Protein AF-A0A0R3FDN7-F1 (afdb_monomer)

Secondary structure (DSSP, 8-state):
-----S--SS-----TT----TT--TT-EEEEE-TTS-EEEEEEETTEEEE-SSPPSEEEEEETTEEEEEEE-SS-EEEEEE-SSSHHHHHHHHHHH--

pLDDT: mean 70.38, std 16.59, range [33.53, 89.31]

Mean predicted aligned error: 10.92 Å

Sequence (99 aa):
MTAGHEFEAQKRSQGPERFTCPGFGEGGRVAVRLRDGTLVEGTWRHGQFVADRKPAPWRITHRDGSWWIEKRHTDHYEPHCRLETGAEAIATFAARLIR

Nearest PDB structures (foldseek):
  7qi6-assembly1_m  TM=5.197E-01  e=1.741E+00  Homo sapiens
  7po4-assembly1_m  TM=4.726E-01  e=2.093E+00  Homo sapiens
  6zs9-assembly1_m  TM=3.523E-01  e=9.415E-01  Homo sapiens
  6i9r-assembly1_m  TM=3.883E-01  e=2.093E+00  Homo sapiens
  2k8h-assembly1_A  TM=2.539E-01  e=3.870E+00  Trypanosoma brucei

Solvent-accessible surface area (backbone atoms only — not comparable to full-atom values): 6296 Å² total; per-residue (Å²): 136,84,87,91,83,88,88,83,92,80,85,86,86,89,60,101,84,58,62,87,43,91,94,54,54,82,71,31,46,32,22,40,37,43,96,90,65,52,75,46,33,17,33,32,46,93,96,38,82,43,80,44,94,56,90,37,58,27,34,39,35,72,53,96,96,39,40,33,38,21,40,54,52,99,89,49,70,44,87,69,40,72,49,88,55,65,45,65,60,49,50,54,53,48,61,62,71,77,107

Structure (mmCIF, N/CA/C/O backbone):
data_AF-A0A0R3FDN7-F1
#
_entry.id   AF-A0A0R3FDN7-F1
#
loop_
_atom_site.group_PDB
_atom_site.id
_atom_site.type_symbol
_atom_site.label_atom_id
_atom_site.label_alt_id
_atom_site.label_comp_id
_atom_site.label_asym_id
_atom_site.label_entity_id
_atom_site.label_seq_id
_atom_site.pdbx_PDB_ins_code
_atom_site.Cartn_x
_atom_site.Cartn_y
_atom_site.Cartn_z
_atom_site.occupancy
_atom_site.B_iso_or_equiv
_atom_site.auth_seq_id
_atom_site.auth_comp_id
_atom_site.auth_asym_id
_atom_site.auth_atom_id
_atom_site.pdbx_PDB_model_num
ATOM 1 N N . MET A 1 1 ? 40.718 17.598 -17.510 1.00 33.53 1 MET A N 1
ATOM 2 C CA . MET A 1 1 ? 39.677 17.277 -18.502 1.00 33.53 1 MET A CA 1
ATOM 3 C C . MET A 1 1 ? 38.829 16.157 -17.927 1.00 33.53 1 MET A C 1
ATOM 5 O O . MET A 1 1 ? 39.370 15.108 -17.620 1.00 33.53 1 MET A O 1
ATOM 9 N N . THR A 1 2 ? 37.556 16.488 -17.704 1.00 35.06 2 THR A N 1
ATOM 10 C CA . THR A 1 2 ? 36.379 15.618 -17.531 1.00 35.06 2 THR A CA 1
ATOM 11 C C . THR A 1 2 ? 36.338 14.659 -16.333 1.00 35.06 2 THR A C 1
ATOM 13 O O . THR A 1 2 ? 36.795 13.524 -16.382 1.00 35.06 2 THR A O 1
ATOM 16 N N . ALA A 1 3 ? 35.689 15.146 -15.272 1.00 40.88 3 ALA A N 1
ATOM 17 C CA . ALA A 1 3 ? 34.969 14.346 -14.288 1.00 40.88 3 ALA A CA 1
ATOM 18 C C . ALA A 1 3 ? 33.627 13.860 -14.873 1.00 40.88 3 ALA A C 1
ATOM 20 O O . ALA A 1 3 ? 33.068 14.545 -15.730 1.00 40.88 3 ALA A O 1
ATOM 21 N N . GLY A 1 4 ? 33.073 12.763 -14.345 1.00 43.59 4 GLY A N 1
ATOM 22 C CA . GLY A 1 4 ? 31.626 12.523 -14.398 1.00 43.59 4 GLY A CA 1
ATOM 23 C C . GLY A 1 4 ? 31.185 11.151 -14.897 1.00 43.59 4 GLY A C 1
ATOM 24 O O . GLY A 1 4 ? 30.761 11.036 -16.033 1.00 43.59 4 GLY A O 1
ATOM 25 N N . HIS A 1 5 ? 31.222 10.158 -14.014 1.00 40.56 5 HIS A N 1
ATOM 26 C CA . HIS A 1 5 ? 30.303 9.017 -13.889 1.00 40.56 5 HIS A CA 1
ATOM 27 C C . HIS A 1 5 ? 30.494 8.634 -12.401 1.00 40.56 5 HIS A C 1
ATOM 29 O O . HIS A 1 5 ? 31.629 8.568 -11.955 1.00 40.56 5 HIS A O 1
ATOM 35 N N . GLU A 1 6 ? 29.531 8.558 -11.488 1.00 39.12 6 GLU A N 1
ATOM 36 C CA . GLU A 1 6 ? 28.323 7.742 -11.475 1.00 39.12 6 GLU A CA 1
ATOM 37 C C . GLU A 1 6 ? 27.409 8.281 -10.347 1.00 39.12 6 GLU A C 1
ATOM 39 O O . GLU A 1 6 ? 27.446 7.818 -9.214 1.00 39.12 6 GLU A O 1
ATOM 44 N N . PHE A 1 7 ? 26.605 9.307 -10.622 1.00 37.94 7 PHE A N 1
ATOM 45 C CA . PHE A 1 7 ? 25.511 9.737 -9.739 1.00 37.94 7 PHE A CA 1
ATOM 46 C C . PHE A 1 7 ? 24.350 10.215 -10.610 1.00 37.94 7 PHE A C 1
ATOM 48 O O . PHE A 1 7 ? 24.049 11.400 -10.671 1.00 37.94 7 PHE A O 1
ATOM 55 N N . GLU A 1 8 ? 23.692 9.306 -11.330 1.00 38.56 8 GLU A N 1
ATOM 56 C CA . GLU A 1 8 ? 22.456 9.663 -12.031 1.00 38.56 8 GLU A CA 1
ATOM 57 C 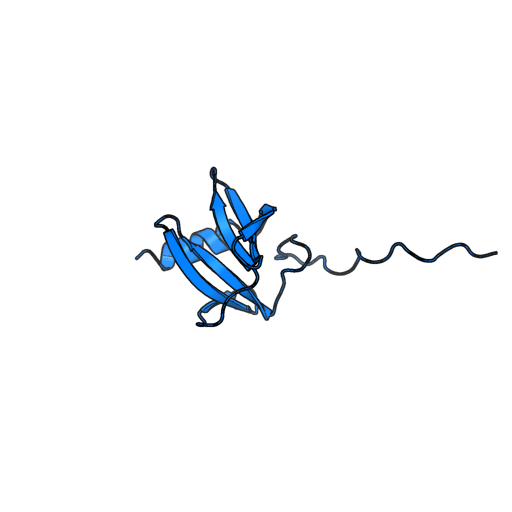C . GLU A 1 8 ? 21.430 8.529 -11.975 1.00 38.56 8 GLU A C 1
ATOM 59 O O . GLU A 1 8 ? 21.090 7.897 -12.966 1.00 38.56 8 GLU A O 1
ATOM 64 N N . ALA A 1 9 ? 20.917 8.273 -10.770 1.00 44.03 9 ALA A N 1
ATOM 65 C CA . ALA A 1 9 ? 19.722 7.449 -10.569 1.00 44.03 9 ALA A CA 1
ATOM 66 C C . ALA A 1 9 ? 18.505 8.269 -10.106 1.00 44.03 9 ALA A C 1
ATOM 68 O O . ALA A 1 9 ? 17.508 7.701 -9.666 1.00 44.03 9 ALA A O 1
ATOM 69 N N . GLN A 1 10 ? 18.551 9.605 -10.158 1.00 45.97 10 GLN A N 1
ATOM 70 C CA . GLN A 1 10 ? 17.561 10.394 -9.423 1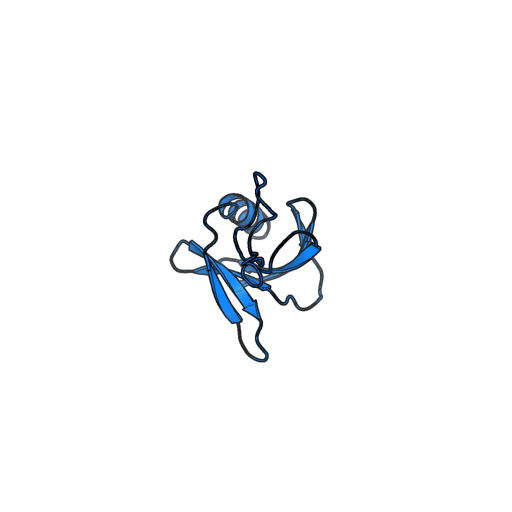.00 45.97 10 GLN A CA 1
ATOM 71 C C . GLN A 1 10 ? 17.191 11.722 -10.079 1.00 45.97 10 GLN A C 1
ATOM 73 O O . GLN A 1 10 ? 17.186 12.761 -9.427 1.00 45.97 10 GLN A O 1
ATOM 78 N N . LYS A 1 11 ? 16.843 11.734 -11.373 1.00 40.38 11 LYS A N 1
ATOM 79 C CA . LYS A 1 11 ? 16.260 12.961 -11.942 1.00 40.38 11 LYS A CA 1
ATOM 80 C C . LYS A 1 11 ? 15.385 12.793 -13.174 1.00 40.38 11 LYS A C 1
ATOM 82 O O . LYS A 1 11 ? 15.577 13.461 -14.182 1.00 40.38 11 LYS A O 1
ATOM 87 N N . ARG A 1 12 ? 14.327 11.992 -13.085 1.00 37.78 12 ARG A N 1
ATOM 88 C CA . ARG A 1 12 ? 13.183 12.203 -13.981 1.00 37.78 12 ARG A CA 1
ATOM 89 C C . ARG A 1 12 ? 11.940 11.602 -13.386 1.00 37.78 12 ARG A C 1
ATOM 91 O O . ARG A 1 12 ? 11.729 10.407 -13.539 1.00 37.78 12 ARG A O 1
ATOM 98 N N . SER A 1 13 ? 11.154 12.436 -12.700 1.00 39.56 13 SER A N 1
ATOM 99 C CA . SER A 1 13 ? 9.706 12.281 -12.543 1.00 39.56 13 SER A CA 1
ATOM 100 C C . SER A 1 13 ? 9.137 13.309 -11.543 1.00 39.56 13 SER A C 1
ATOM 102 O O . SER A 1 13 ? 8.785 12.950 -10.431 1.00 39.56 13 SER A O 1
ATOM 104 N N . GLN A 1 14 ? 9.027 14.591 -11.920 1.00 40.09 14 GLN A N 1
ATOM 105 C CA . GLN A 1 14 ? 8.222 15.601 -11.202 1.00 40.09 14 GLN A CA 1
ATOM 106 C C . GLN A 1 14 ? 6.968 15.924 -12.024 1.00 40.09 14 GLN A C 1
ATOM 108 O O . GLN A 1 14 ? 7.059 16.261 -13.200 1.00 40.09 14 GLN A O 1
ATOM 113 N N . GLY A 1 15 ? 5.796 15.644 -11.463 1.00 35.22 15 GLY A N 1
ATOM 114 C CA . GLY A 1 15 ? 4.468 15.768 -12.069 1.00 35.22 15 GLY A CA 1
ATOM 115 C C . GLY A 1 15 ? 3.430 15.661 -10.945 1.00 35.22 15 GLY A C 1
ATOM 116 O O . GLY A 1 15 ? 3.725 14.980 -9.961 1.00 35.22 15 GLY A O 1
ATOM 117 N N . PRO A 1 16 ? 2.283 16.354 -11.039 1.00 39.66 16 PRO A N 1
ATOM 118 C CA . PRO A 1 16 ? 1.546 16.844 -9.866 1.00 39.66 16 PRO A CA 1
ATOM 119 C C . PRO A 1 16 ? 0.800 15.800 -9.014 1.00 39.66 16 PRO A C 1
ATOM 121 O O . PRO A 1 16 ? 0.244 16.165 -7.989 1.00 39.66 16 PRO A O 1
ATOM 124 N N . GLU A 1 17 ? 0.843 14.510 -9.350 1.00 45.06 17 GLU A N 1
ATOM 125 C CA . GLU A 1 17 ? 0.201 13.437 -8.563 1.00 45.06 17 GLU A CA 1
ATOM 126 C C . GLU A 1 17 ? 1.134 12.237 -8.341 1.00 45.06 17 GLU A C 1
ATOM 128 O O . GLU A 1 17 ? 0.748 11.069 -8.418 1.00 45.06 17 GLU A O 1
ATOM 133 N N . ARG A 1 18 ?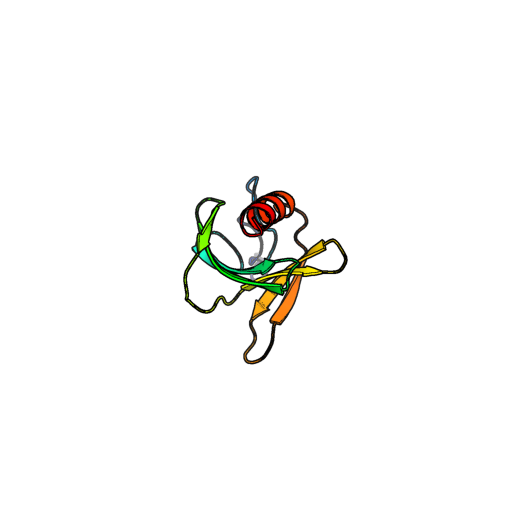 2.422 12.510 -8.129 1.00 49.72 18 ARG A N 1
ATOM 134 C CA . ARG A 1 18 ? 3.429 11.459 -8.007 1.00 49.72 18 ARG A CA 1
ATOM 135 C C . ARG A 1 18 ? 3.591 11.004 -6.567 1.00 49.72 18 ARG A C 1
ATOM 137 O O . ARG A 1 18 ? 4.110 11.740 -5.734 1.00 49.72 18 ARG A O 1
ATOM 144 N N . PHE A 1 19 ? 3.230 9.748 -6.323 1.00 52.25 19 PHE A N 1
ATOM 145 C CA . PHE A 1 19 ? 3.787 8.961 -5.232 1.00 52.25 19 PHE A CA 1
ATOM 146 C C . PHE A 1 19 ? 5.309 9.131 -5.238 1.00 52.25 19 PHE A C 1
ATOM 148 O O . PHE A 1 19 ? 5.986 8.695 -6.166 1.00 52.25 19 PHE A O 1
ATOM 155 N N . THR A 1 20 ? 5.860 9.769 -4.214 1.00 53.53 20 THR A N 1
ATOM 156 C CA . THR A 1 20 ? 7.303 10.006 -4.058 1.00 53.53 20 THR A CA 1
ATOM 157 C C . THR A 1 20 ? 8.066 8.757 -3.604 1.00 53.53 20 THR A C 1
ATOM 159 O O . THR A 1 20 ? 9.202 8.853 -3.146 1.00 53.53 20 THR A O 1
ATOM 162 N N . CYS A 1 21 ? 7.475 7.568 -3.752 1.00 61.38 21 CYS A N 1
ATOM 163 C CA . CYS A 1 21 ? 8.113 6.312 -3.389 1.00 61.38 21 CYS A CA 1
ATOM 164 C C . CYS A 1 21 ? 8.973 5.766 -4.538 1.00 61.38 21 CYS A C 1
ATOM 166 O O . CYS A 1 21 ? 8.428 5.374 -5.575 1.00 61.38 21 CYS A O 1
ATOM 168 N N . PRO A 1 22 ? 10.305 5.668 -4.375 1.00 62.28 22 PRO A N 1
ATOM 169 C CA . PRO A 1 22 ? 11.160 5.080 -5.397 1.00 62.28 22 PRO A CA 1
ATOM 170 C C . PRO A 1 22 ? 10.773 3.615 -5.641 1.00 62.28 22 PRO A C 1
ATOM 172 O O . PRO A 1 22 ? 10.761 2.802 -4.716 1.00 62.28 22 PRO A O 1
ATOM 175 N N . GLY A 1 23 ? 10.467 3.287 -6.901 1.00 62.34 23 GLY A N 1
ATOM 176 C CA . GLY A 1 23 ? 10.105 1.936 -7.347 1.00 62.34 23 GLY A CA 1
ATOM 177 C C . GLY A 1 23 ? 8.602 1.653 -7.459 1.00 62.34 23 GLY A C 1
ATOM 178 O O . GLY A 1 23 ? 8.238 0.591 -7.967 1.00 62.34 23 GLY A O 1
ATOM 179 N N . PHE A 1 24 ? 7.733 2.588 -7.055 1.00 68.19 24 PHE A N 1
ATOM 180 C CA . PHE A 1 24 ? 6.285 2.488 -7.244 1.00 68.19 24 PHE A CA 1
ATOM 181 C C . PHE A 1 24 ? 5.772 3.624 -8.140 1.00 68.19 24 PHE A C 1
ATOM 183 O O . PHE A 1 24 ? 6.025 4.797 -7.882 1.00 68.19 24 PHE A O 1
ATOM 190 N N . GLY A 1 25 ? 5.061 3.276 -9.212 1.00 69.12 25 GLY A N 1
ATOM 191 C CA . GLY A 1 25 ? 4.577 4.230 -10.208 1.00 69.12 25 GLY A CA 1
ATOM 192 C C . GLY A 1 25 ? 3.430 3.665 -11.040 1.00 69.12 25 GLY A C 1
ATOM 193 O O . GLY A 1 25 ? 2.863 2.622 -10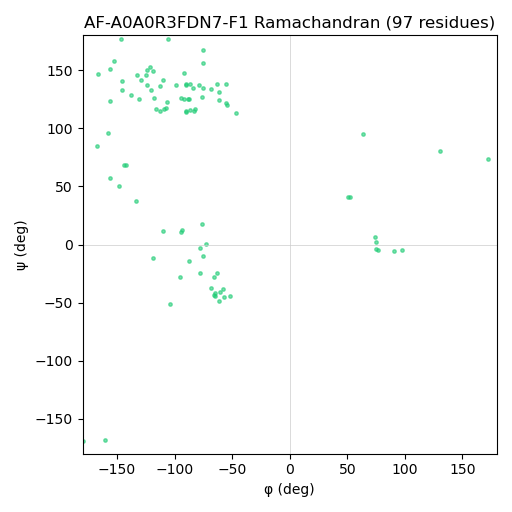.713 1.00 69.12 25 GLY A O 1
ATOM 194 N N . GLU A 1 26 ? 3.083 4.361 -12.121 1.00 73.31 26 GLU A N 1
ATOM 195 C CA . GLU A 1 26 ? 2.037 3.930 -13.053 1.00 73.31 26 GLU A CA 1
ATOM 196 C C . GLU A 1 26 ? 2.298 2.512 -13.595 1.00 73.31 26 GLU A C 1
ATOM 198 O O . GLU A 1 26 ? 3.430 2.134 -13.888 1.00 73.31 26 GLU A O 1
ATOM 203 N N . GLY A 1 27 ? 1.243 1.701 -13.680 1.00 75.38 27 GLY A N 1
ATOM 204 C CA . GLY A 1 27 ? 1.308 0.282 -14.031 1.00 75.38 27 GLY A CA 1
ATOM 205 C C . GLY A 1 27 ? 1.798 -0.626 -12.896 1.00 75.38 27 GLY A C 1
ATOM 206 O O . GLY A 1 27 ? 1.785 -1.849 -13.048 1.00 75.38 27 GLY A O 1
ATOM 207 N N . GLY A 1 28 ? 2.206 -0.060 -11.755 1.00 81.19 28 GLY A N 1
ATOM 208 C CA . GLY A 1 28 ? 2.666 -0.801 -10.588 1.00 81.19 28 GLY A CA 1
ATOM 209 C C . GLY A 1 28 ? 1.540 -1.589 -9.919 1.00 81.19 28 GLY A C 1
ATOM 210 O O . GLY A 1 28 ? 0.453 -1.065 -9.672 1.00 81.19 28 GLY A O 1
ATOM 211 N N . ARG A 1 29 ? 1.808 -2.856 -9.591 1.00 85.81 29 ARG A N 1
ATOM 212 C CA . ARG A 1 29 ? 0.907 -3.674 -8.767 1.00 85.81 29 ARG A CA 1
ATOM 213 C C . ARG A 1 29 ? 1.013 -3.263 -7.303 1.00 85.81 29 ARG A C 1
ATOM 215 O O . ARG A 1 29 ? 2.122 -3.117 -6.795 1.00 85.81 29 ARG A O 1
ATOM 222 N N . VAL A 1 30 ? -0.122 -3.120 -6.633 1.00 84.94 30 VAL A N 1
ATOM 223 C CA . VAL A 1 30 ? -0.212 -2.688 -5.239 1.00 84.94 30 VAL A CA 1
ATOM 224 C C . VAL A 1 30 ? -1.373 -3.378 -4.539 1.00 84.94 30 VAL A C 1
ATOM 226 O O . VAL A 1 30 ? -2.433 -3.573 -5.124 1.00 84.94 30 VAL A O 1
ATOM 229 N N . ALA A 1 31 ? -1.169 -3.755 -3.286 1.00 88.81 31 ALA A N 1
ATOM 230 C CA . ALA A 1 31 ? -2.223 -4.167 -2.380 1.00 88.81 31 ALA A CA 1
ATOM 231 C C . ALA A 1 31 ? -2.594 -2.986 -1.484 1.00 88.81 31 ALA A C 1
ATOM 233 O O . ALA A 1 31 ? -1.713 -2.295 -0.995 1.00 88.81 31 ALA A O 1
ATOM 234 N N . VAL A 1 32 ? -3.870 -2.737 -1.235 1.00 85.06 32 VAL A N 1
ATOM 235 C CA . VAL A 1 32 ? -4.331 -1.715 -0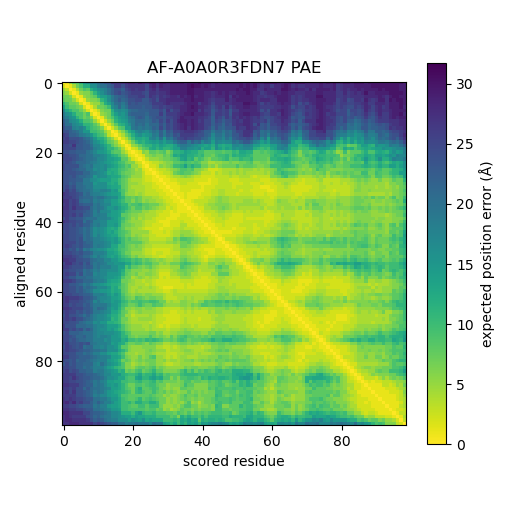.294 1.00 85.06 32 VAL A CA 1
ATOM 236 C C . VAL A 1 32 ? -4.915 -2.433 0.909 1.00 85.06 32 VAL A C 1
ATOM 238 O O . VAL A 1 32 ? -5.899 -3.159 0.780 1.00 85.06 32 VAL A O 1
ATOM 241 N N . ARG A 1 33 ? -4.297 -2.253 2.077 1.00 86.69 33 ARG A N 1
ATOM 242 C CA . ARG A 1 33 ? -4.845 -2.714 3.350 1.00 86.69 33 ARG A CA 1
ATOM 243 C C . ARG A 1 33 ? -5.707 -1.614 3.957 1.00 86.69 33 ARG A C 1
ATOM 245 O O . ARG A 1 33 ? -5.207 -0.547 4.321 1.00 86.69 33 ARG A O 1
ATOM 252 N N . LEU A 1 34 ? -7.000 -1.895 4.037 1.00 81.62 34 LEU A N 1
ATOM 253 C CA . LEU A 1 34 ? -8.026 -1.041 4.618 1.00 81.62 34 LEU A CA 1
ATOM 254 C C . LEU A 1 34 ? -7.949 -1.063 6.157 1.00 81.62 34 LEU A C 1
ATOM 256 O O . LEU A 1 34 ? -7.243 -1.878 6.756 1.00 81.62 34 LEU A O 1
ATOM 260 N N . ARG A 1 35 ? -8.657 -0.131 6.810 1.00 77.06 35 ARG A N 1
ATOM 261 C CA . ARG A 1 35 ? -8.627 0.035 8.279 1.00 77.06 35 ARG A CA 1
ATOM 262 C C . ARG A 1 35 ? -9.209 -1.155 9.046 1.00 77.06 35 ARG A C 1
ATOM 264 O O . ARG A 1 35 ? -8.804 -1.386 10.177 1.00 77.06 35 ARG A O 1
ATOM 271 N N . ASP A 1 36 ? -10.133 -1.885 8.437 1.00 79.81 36 ASP A N 1
ATOM 272 C CA . ASP A 1 36 ? -10.733 -3.120 8.959 1.00 79.81 36 ASP A CA 1
ATOM 273 C C . ASP A 1 36 ? -9.814 -4.350 8.795 1.00 79.81 36 ASP A C 1
ATOM 275 O O . ASP A 1 36 ? -10.154 -5.443 9.238 1.00 79.81 36 ASP A O 1
ATOM 279 N N . GLY A 1 37 ? -8.642 -4.181 8.171 1.00 80.75 37 GLY A N 1
ATOM 280 C CA . GLY A 1 37 ? -7.701 -5.258 7.872 1.00 80.75 37 GLY A CA 1
ATOM 281 C C . GLY A 1 37 ? -7.915 -5.918 6.509 1.00 80.75 37 GLY A C 1
ATOM 282 O O . GLY A 1 37 ? -7.071 -6.721 6.105 1.00 80.75 37 GLY A O 1
ATOM 283 N N . THR A 1 38 ? -8.968 -5.553 5.772 1.00 84.12 38 THR A N 1
ATOM 284 C CA . THR A 1 38 ? -9.239 -6.072 4.428 1.00 84.12 38 THR A CA 1
ATOM 285 C C . THR A 1 38 ? -8.101 -5.706 3.478 1.00 84.12 38 THR A C 1
ATOM 287 O O . THR A 1 38 ? -7.670 -4.553 3.417 1.00 84.12 38 THR A O 1
ATOM 290 N N . LEU A 1 39 ? -7.606 -6.686 2.720 1.00 85.12 39 LEU A N 1
ATOM 291 C CA . LEU A 1 39 ? -6.557 -6.496 1.721 1.00 85.12 39 LEU A CA 1
ATOM 292 C C . LEU A 1 39 ? -7.156 -6.571 0.317 1.00 85.12 39 LEU A C 1
ATOM 294 O O . LEU A 1 39 ? -7.745 -7.585 -0.051 1.00 85.12 39 LEU A O 1
ATOM 298 N N . VAL A 1 40 ? -6.970 -5.517 -0.474 1.00 85.56 40 VAL A N 1
ATOM 299 C CA . VAL A 1 40 ? -7.424 -5.464 -1.868 1.00 85.56 40 VAL A CA 1
ATOM 300 C C . VAL A 1 40 ? -6.219 -5.351 -2.782 1.00 85.56 40 VAL A C 1
ATOM 302 O O . VAL A 1 40 ? -5.489 -4.368 -2.729 1.00 85.56 40 VAL A O 1
ATOM 305 N N . GLU A 1 41 ? -5.998 -6.351 -3.624 1.00 88.38 41 GLU A N 1
ATOM 306 C CA . GLU A 1 41 ? -4.889 -6.370 -4.579 1.00 88.38 41 GLU A CA 1
ATOM 307 C C . GLU A 1 41 ? -5.306 -5.782 -5.928 1.00 88.38 41 GLU A C 1
ATOM 309 O O . GLU A 1 41 ? -6.474 -5.839 -6.318 1.00 88.38 41 GLU A O 1
ATOM 314 N N . GLY A 1 42 ? -4.365 -5.141 -6.622 1.00 87.19 42 GLY A N 1
ATOM 315 C CA . GLY A 1 42 ? -4.660 -4.462 -7.874 1.00 87.19 42 GLY A CA 1
ATOM 316 C C . GLY A 1 42 ? -3.463 -3.797 -8.535 1.00 87.19 42 GLY A C 1
ATOM 317 O O . GLY A 1 42 ? -2.306 -4.009 -8.174 1.00 87.19 42 GLY A O 1
ATOM 318 N N . THR A 1 43 ? -3.750 -2.995 -9.554 1.00 83.88 43 THR A N 1
ATOM 319 C CA . THR A 1 43 ? -2.767 -2.224 -10.320 1.00 83.88 43 THR A CA 1
ATOM 320 C C . THR A 1 43 ? -3.126 -0.746 -10.289 1.00 83.88 43 THR A C 1
ATOM 322 O O . THR A 1 43 ? -4.285 -0.383 -10.481 1.00 83.88 43 THR A O 1
ATOM 325 N N . TRP A 1 44 ? -2.124 0.109 -10.100 1.00 79.06 44 TRP A N 1
ATOM 326 C CA . TRP A 1 44 ? -2.267 1.553 -10.230 1.00 79.06 44 TRP A CA 1
ATOM 327 C C . TRP A 1 44 ? -2.165 1.962 -11.702 1.00 79.06 44 TRP A C 1
ATOM 329 O O . TRP A 1 44 ? -1.127 1.749 -12.326 1.00 79.06 44 TRP A O 1
ATOM 339 N N . ARG A 1 45 ? -3.217 2.527 -12.294 1.00 76.00 45 ARG A N 1
ATOM 340 C CA . ARG A 1 45 ? -3.253 2.959 -13.704 1.00 76.00 45 ARG A CA 1
ATOM 341 C C . ARG A 1 45 ? -3.944 4.307 -13.824 1.00 76.00 45 ARG A C 1
ATOM 343 O O . ARG A 1 45 ? -5.051 4.449 -13.323 1.00 76.00 45 ARG A O 1
ATOM 350 N N . HIS A 1 46 ? -3.314 5.277 -14.490 1.00 74.19 46 HIS A N 1
ATOM 351 C CA . HIS A 1 46 ? -3.900 6.602 -14.740 1.00 74.19 46 HIS A CA 1
ATOM 352 C C . HIS A 1 46 ? -4.463 7.283 -13.474 1.00 74.19 46 HIS A C 1
ATOM 354 O O . HIS A 1 46 ? -5.558 7.836 -13.490 1.00 74.19 46 HIS A O 1
ATOM 360 N N . GLY A 1 47 ? -3.749 7.178 -12.346 1.00 70.38 47 GLY A N 1
ATOM 361 C CA . GLY A 1 47 ? -4.199 7.735 -11.061 1.00 70.38 47 GLY A CA 1
ATOM 362 C C . GLY A 1 47 ? -5.328 6.954 -10.374 1.00 70.38 47 GLY A C 1
ATOM 363 O O . GLY A 1 47 ? -5.845 7.399 -9.353 1.00 70.38 47 GLY A O 1
ATOM 364 N N . GLN A 1 48 ? -5.715 5.793 -10.905 1.00 71.44 48 GLN A N 1
ATOM 365 C CA . GLN A 1 48 ? -6.789 4.959 -10.377 1.00 71.44 48 GLN A CA 1
ATOM 366 C C . GLN A 1 48 ? -6.280 3.582 -9.959 1.00 71.44 48 GLN A C 1
ATOM 368 O O . GLN A 1 48 ? -5.353 3.020 -10.545 1.00 71.44 48 GLN A O 1
ATOM 373 N N . PHE A 1 49 ? -6.931 3.012 -8.950 1.00 75.38 49 PHE A N 1
ATOM 374 C CA . PHE A 1 49 ? -6.706 1.636 -8.537 1.00 75.38 49 PHE A CA 1
ATOM 375 C C . PHE A 1 49 ? -7.680 0.703 -9.262 1.00 75.38 49 PHE A C 1
ATOM 377 O O . PHE A 1 49 ? -8.895 0.874 -9.171 1.00 75.38 49 PHE A O 1
ATOM 384 N N . VAL A 1 50 ? -7.144 -0.308 -9.944 1.00 81.75 50 VAL A N 1
ATOM 385 C CA . VAL A 1 50 ? -7.921 -1.364 -10.605 1.00 81.75 50 VAL A CA 1
ATOM 386 C C . VAL A 1 50 ? -7.665 -2.679 -9.882 1.00 81.75 50 VAL A C 1
ATOM 388 O O . VAL A 1 50 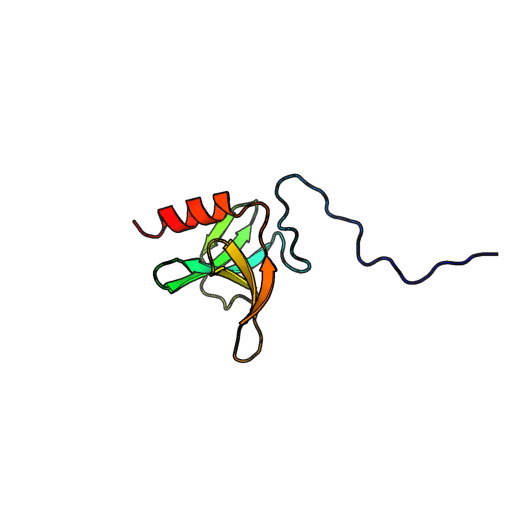? -6.536 -3.169 -9.900 1.00 81.75 50 VAL A O 1
ATOM 391 N N . ALA A 1 51 ? -8.695 -3.243 -9.249 1.00 81.56 51 ALA A N 1
ATOM 392 C CA . ALA A 1 51 ? -8.574 -4.501 -8.517 1.00 81.56 51 ALA A CA 1
ATOM 393 C C . ALA A 1 51 ? -8.205 -5.669 -9.452 1.00 81.56 51 ALA A C 1
ATOM 395 O O . ALA A 1 51 ? -8.738 -5.790 -10.554 1.00 81.56 51 ALA A O 1
ATOM 396 N N . ASP A 1 52 ? -7.301 -6.533 -9.000 1.00 82.12 52 ASP A N 1
ATOM 397 C CA . ASP A 1 52 ? -6.836 -7.737 -9.694 1.00 82.12 52 ASP A CA 1
ATOM 398 C C . ASP A 1 52 ? -6.369 -8.773 -8.657 1.00 82.12 52 ASP A C 1
ATOM 400 O O . ASP A 1 52 ? -6.036 -8.420 -7.531 1.00 82.12 52 ASP A O 1
ATOM 404 N N . ARG A 1 53 ? -6.334 -10.064 -9.004 1.00 76.94 53 ARG A N 1
ATOM 405 C CA . ARG A 1 53 ? -5.997 -11.133 -8.037 1.00 76.94 53 ARG A CA 1
ATOM 406 C C . ARG A 1 53 ? -4.520 -11.528 -8.009 1.00 76.94 53 ARG A C 1
ATOM 408 O O . ARG A 1 53 ? -4.178 -12.587 -7.486 1.00 76.94 53 ARG A O 1
ATOM 415 N N . LYS A 1 54 ? -3.635 -10.749 -8.633 1.00 78.12 54 LYS A N 1
ATOM 416 C CA . LYS A 1 54 ? -2.209 -11.081 -8.665 1.00 78.12 54 LYS A CA 1
ATOM 417 C C . LYS A 1 54 ? -1.489 -10.531 -7.438 1.00 78.12 54 LYS A C 1
ATOM 419 O O . LYS A 1 54 ? -1.647 -9.346 -7.149 1.00 78.12 54 LYS A O 1
ATOM 424 N N . PRO A 1 55 ? -0.580 -11.324 -6.838 1.00 77.25 55 PRO A N 1
ATOM 425 C CA . PRO A 1 55 ? 0.186 -10.896 -5.682 1.00 77.25 55 PRO A CA 1
ATOM 426 C C . PRO A 1 55 ? 0.927 -9.592 -5.966 1.00 77.25 55 PRO A C 1
ATOM 428 O O . PRO A 1 55 ? 1.734 -9.524 -6.906 1.00 77.25 55 PRO A O 1
ATOM 431 N N . ALA A 1 56 ? 0.665 -8.569 -5.162 1.00 84.56 56 ALA A N 1
ATOM 432 C CA . ALA A 1 56 ? 1.312 -7.279 -5.328 1.00 84.56 56 ALA A CA 1
ATOM 433 C C . ALA A 1 56 ? 2.695 -7.241 -4.642 1.00 84.56 56 ALA A C 1
ATOM 435 O O . ALA A 1 56 ? 2.836 -7.672 -3.500 1.00 84.56 56 ALA A O 1
ATOM 436 N N . PRO A 1 57 ? 3.739 -6.708 -5.303 1.00 85.25 57 PRO A N 1
ATOM 437 C CA . PRO A 1 57 ? 5.043 -6.477 -4.680 1.00 85.25 57 PRO A CA 1
ATOM 438 C C . PRO A 1 57 ? 5.051 -5.259 -3.743 1.00 85.25 57 PRO A C 1
ATOM 440 O O . PRO A 1 57 ? 6.021 -5.058 -3.021 1.00 85.25 57 PRO A O 1
ATOM 443 N N . TRP A 1 58 ? 3.992 -4.449 -3.755 1.00 87.31 58 TRP A N 1
ATOM 444 C CA . TRP A 1 58 ? 3.838 -3.258 -2.928 1.00 87.31 58 TRP A CA 1
ATOM 445 C C . TRP A 1 58 ? 2.542 -3.346 -2.134 1.00 87.31 58 TRP A C 1
ATOM 447 O O . TRP A 1 58 ? 1.546 -3.854 -2.647 1.00 87.31 58 TRP A O 1
ATOM 457 N N . ARG A 1 59 ? 2.529 -2.816 -0.914 1.00 88.44 59 ARG A N 1
ATOM 458 C CA . ARG A 1 59 ? 1.323 -2.698 -0.094 1.00 88.44 59 ARG A CA 1
ATOM 459 C C . ARG A 1 59 ? 1.188 -1.292 0.461 1.00 88.44 59 ARG A C 1
ATOM 461 O O . ARG A 1 59 ? 2.082 -0.813 1.136 1.00 88.44 59 ARG A O 1
ATOM 468 N N . ILE A 1 60 ? 0.060 -0.648 0.216 1.00 85.94 60 ILE A N 1
ATOM 469 C CA . ILE A 1 60 ? -0.344 0.572 0.895 1.00 85.94 60 ILE A CA 1
ATOM 470 C C . ILE A 1 60 ? -1.092 0.176 2.169 1.00 85.94 60 ILE A C 1
ATOM 472 O O . ILE A 1 60 ? -2.067 -0.569 2.107 1.00 85.94 60 ILE A O 1
ATOM 476 N N . THR A 1 61 ? -0.660 0.667 3.324 1.00 86.69 61 THR A N 1
ATOM 477 C CA . THR A 1 61 ? -1.310 0.409 4.614 1.00 86.69 61 THR A CA 1
ATOM 478 C C . THR A 1 61 ? -1.480 1.706 5.389 1.00 86.69 61 THR A C 1
ATOM 480 O O . THR A 1 61 ? -0.627 2.590 5.334 1.00 86.69 61 THR A O 1
ATOM 483 N N . HIS A 1 62 ? -2.564 1.813 6.151 1.00 82.44 62 HIS A N 1
ATOM 484 C CA . HIS A 1 62 ? -2.707 2.867 7.149 1.00 82.44 62 HIS A CA 1
ATOM 485 C C . HIS A 1 62 ? -2.097 2.394 8.476 1.00 82.44 62 HIS A C 1
ATOM 487 O O . HIS A 1 62 ? -2.464 1.330 8.976 1.00 82.44 62 HIS A O 1
ATOM 493 N N . ARG A 1 63 ? -1.161 3.159 9.039 1.00 80.38 63 ARG A N 1
ATOM 494 C CA . ARG A 1 63 ? -0.472 2.868 10.303 1.00 80.38 63 ARG A CA 1
ATOM 495 C C . ARG A 1 63 ? -0.183 4.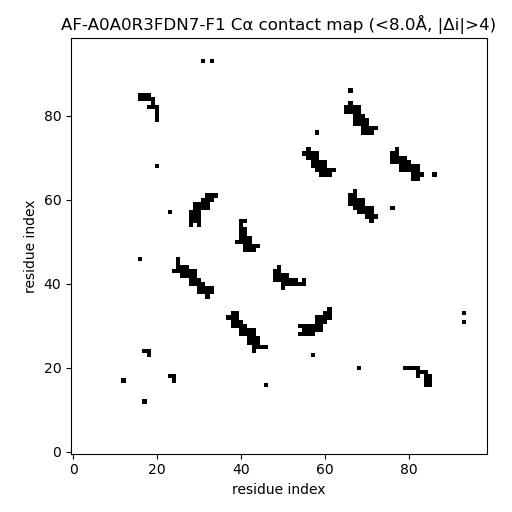176 11.040 1.00 80.38 63 ARG A C 1
ATOM 497 O O . ARG A 1 63 ? 0.303 5.122 10.429 1.00 80.38 63 ARG A O 1
ATOM 504 N N . ASP A 1 64 ? -0.490 4.223 12.337 1.00 81.00 64 ASP A N 1
ATOM 505 C CA . ASP A 1 64 ? -0.200 5.375 13.210 1.00 81.00 64 ASP A CA 1
ATOM 506 C C . ASP A 1 64 ? -0.728 6.714 12.642 1.00 81.00 64 ASP A C 1
ATOM 508 O O . ASP A 1 64 ? -0.054 7.740 12.648 1.00 81.00 64 ASP A O 1
ATOM 512 N N . GLY A 1 65 ? -1.938 6.688 12.066 1.00 78.38 65 GLY A N 1
ATOM 513 C CA . GLY A 1 65 ? -2.581 7.866 11.462 1.00 78.38 65 GLY A CA 1
ATOM 514 C C . GLY A 1 65 ? -2.021 8.295 10.100 1.00 78.38 65 GLY A C 1
ATOM 515 O O . GLY A 1 65 ? -2.489 9.281 9.540 1.00 78.38 65 GLY A O 1
ATOM 516 N N . SER A 1 66 ? -1.043 7.569 9.557 1.00 79.38 66 SER A N 1
ATOM 517 C CA . SER A 1 66 ? -0.381 7.878 8.287 1.00 79.38 66 SER A CA 1
ATOM 518 C C . SER A 1 66 ? -0.513 6.730 7.289 1.00 79.38 66 SER A C 1
ATOM 520 O O . SER A 1 66 ? -0.614 5.561 7.662 1.00 79.38 66 SER A O 1
ATOM 522 N N . TRP A 1 67 ? -0.479 7.050 5.999 1.00 80.94 67 TRP A N 1
ATOM 523 C CA . TRP A 1 67 ? -0.414 6.042 4.944 1.00 80.94 67 TRP A CA 1
ATOM 524 C C . TRP A 1 67 ? 1.043 5.717 4.606 1.00 80.94 67 TRP A C 1
ATOM 526 O O . TRP A 1 67 ? 1.879 6.611 4.475 1.00 80.94 67 TRP A O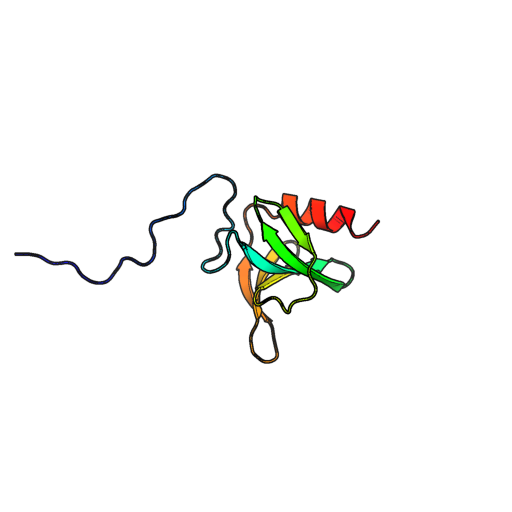 1
ATOM 536 N N . TRP A 1 68 ? 1.336 4.432 4.434 1.00 84.75 68 TRP A N 1
ATOM 537 C CA . TRP A 1 68 ? 2.666 3.902 4.139 1.00 84.75 68 TRP A CA 1
ATOM 538 C C . TRP A 1 68 ? 2.629 2.973 2.934 1.00 84.75 68 TRP A C 1
ATOM 540 O O . TRP A 1 68 ? 1.689 2.193 2.806 1.00 84.75 68 TRP A O 1
ATOM 550 N N . ILE A 1 69 ? 3.660 3.025 2.088 1.00 85.00 69 ILE A N 1
ATOM 551 C CA . ILE A 1 69 ? 3.973 1.975 1.119 1.00 85.00 69 ILE A CA 1
ATOM 552 C C . ILE A 1 69 ? 4.998 1.052 1.754 1.00 85.00 69 ILE A C 1
ATOM 554 O O . ILE A 1 69 ? 6.069 1.479 2.185 1.00 85.00 69 ILE A O 1
ATOM 558 N N . GLU A 1 70 ? 4.672 -0.224 1.763 1.00 89.31 70 GLU A N 1
ATOM 559 C CA . GLU A 1 70 ? 5.527 -1.308 2.189 1.00 89.31 70 GLU A CA 1
ATOM 560 C C . GLU A 1 70 ? 5.929 -2.138 0.971 1.00 89.31 70 GLU A C 1
ATOM 562 O O . GLU A 1 70 ? 5.127 -2.373 0.060 1.00 89.31 70 GLU A O 1
ATOM 567 N N . LYS A 1 71 ? 7.177 -2.594 0.946 1.00 86.75 71 LYS A N 1
ATOM 568 C CA . LYS A 1 71 ? 7.673 -3.510 -0.078 1.00 86.75 71 LYS A CA 1
ATOM 569 C C . LYS A 1 71 ? 7.443 -4.941 0.381 1.00 86.75 71 LYS A C 1
ATOM 571 O O . LYS A 1 71 ? 7.680 -5.259 1.543 1.00 86.75 71 LYS A O 1
ATOM 576 N N . ARG A 1 72 ? 6.999 -5.809 -0.525 1.00 86.25 72 ARG A N 1
ATOM 577 C CA . ARG A 1 72 ? 6.879 -7.243 -0.272 1.00 86.25 72 ARG A CA 1
ATOM 578 C C . ARG A 1 72 ? 8.257 -7.903 -0.312 1.00 86.25 72 ARG A C 1
ATOM 580 O O . ARG A 1 72 ? 8.973 -7.796 -1.306 1.00 86.25 72 ARG A O 1
ATOM 587 N N . HIS A 1 73 ? 8.572 -8.626 0.749 1.00 84.81 73 HIS A N 1
ATOM 588 C CA . HIS A 1 73 ? 9.659 -9.591 0.861 1.00 84.81 73 HIS A CA 1
ATOM 589 C C . HIS A 1 73 ? 9.072 -11.012 0.835 1.00 84.81 73 HIS A C 1
ATOM 591 O O . HIS A 1 73 ? 7.854 -11.182 0.753 1.00 84.81 73 HIS A O 1
ATOM 597 N N . THR A 1 74 ? 9.926 -12.038 0.854 1.00 83.06 74 THR A N 1
ATOM 598 C CA . THR A 1 74 ? 9.507 -13.445 0.717 1.00 83.06 74 THR A CA 1
ATOM 599 C C . THR A 1 74 ? 8.387 -13.827 1.692 1.00 83.06 74 THR A C 1
ATOM 601 O O . THR A 1 74 ? 7.390 -14.400 1.258 1.00 83.06 74 THR A O 1
ATOM 604 N N . ASP A 1 75 ? 8.498 -13.408 2.956 1.00 84.62 75 ASP A N 1
ATOM 605 C CA . ASP A 1 75 ? 7.558 -13.773 4.028 1.00 84.62 75 ASP A CA 1
ATOM 606 C C . ASP A 1 75 ? 6.832 -12.584 4.670 1.00 84.62 75 ASP A C 1
ATOM 608 O O . ASP A 1 75 ? 5.861 -12.757 5.405 1.00 84.62 75 ASP A O 1
ATOM 612 N N . HIS A 1 76 ? 7.264 -11.353 4.402 1.00 82.56 76 HIS A N 1
ATOM 613 C CA . HIS A 1 76 ? 6.757 -10.178 5.108 1.00 82.56 76 HIS A CA 1
ATOM 614 C C . HIS A 1 76 ? 6.710 -8.936 4.224 1.00 82.56 76 HIS A C 1
ATOM 616 O O . HIS A 1 76 ? 7.082 -8.949 3.053 1.00 82.56 76 HIS A O 1
ATOM 622 N N . 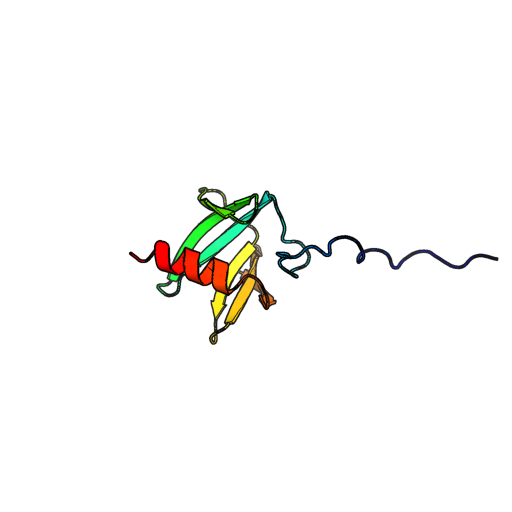TYR A 1 77 ? 6.201 -7.849 4.791 1.00 85.06 77 TYR A N 1
ATOM 623 C CA . TYR A 1 77 ? 6.199 -6.532 4.169 1.00 85.06 77 TYR A CA 1
ATOM 624 C C . TYR A 1 77 ? 6.966 -5.571 5.070 1.00 85.06 77 TYR A C 1
ATOM 626 O O . TYR A 1 77 ? 6.721 -5.550 6.276 1.00 85.06 77 TYR A O 1
ATOM 634 N N . GLU A 1 78 ? 7.863 -4.779 4.487 1.00 86.25 78 GLU A N 1
ATOM 635 C CA . GLU A 1 78 ? 8.659 -3.788 5.219 1.00 86.25 78 GLU A CA 1
ATOM 636 C C . GLU A 1 78 ? 8.268 -2.368 4.809 1.00 86.25 78 GLU A C 1
ATOM 638 O O . GLU A 1 78 ? 8.113 -2.119 3.609 1.00 86.25 78 GLU A O 1
ATOM 643 N N . PRO A 1 79 ? 8.118 -1.428 5.765 1.00 84.81 79 PRO A N 1
ATOM 644 C CA . PRO A 1 79 ? 7.910 -0.015 5.463 1.00 84.81 79 PRO A CA 1
ATOM 645 C C . PRO A 1 79 ? 9.015 0.513 4.555 1.00 84.81 79 PRO A C 1
ATOM 647 O O . PRO A 1 79 ? 10.188 0.493 4.915 1.00 84.81 79 PRO A O 1
ATOM 650 N N . HIS A 1 80 ? 8.626 0.990 3.375 1.00 82.44 80 HIS A N 1
ATOM 651 C CA . HIS A 1 80 ? 9.556 1.525 2.386 1.00 82.44 80 HIS A CA 1
ATOM 652 C C . HIS A 1 80 ? 9.502 3.050 2.366 1.00 82.44 80 HIS A C 1
ATOM 654 O O . HIS A 1 80 ? 10.527 3.710 2.509 1.00 82.44 80 HIS A O 1
ATOM 660 N N . CYS A 1 81 ? 8.306 3.635 2.250 1.00 81.19 81 CYS A N 1
ATOM 661 C CA . CYS A 1 81 ? 8.155 5.086 2.351 1.00 81.19 81 CYS A CA 1
ATOM 662 C C . CYS A 1 81 ? 6.754 5.525 2.775 1.00 81.19 81 CYS A C 1
ATOM 664 O O . CYS A 1 81 ? 5.747 4.858 2.530 1.00 81.19 81 CYS A O 1
ATOM 666 N N . ARG A 1 82 ? 6.710 6.676 3.448 1.00 81.44 82 ARG A N 1
ATOM 667 C CA . ARG A 1 82 ? 5.477 7.333 3.882 1.00 81.44 82 ARG A CA 1
ATOM 668 C C . ARG A 1 82 ? 4.849 8.068 2.701 1.00 81.44 82 ARG A C 1
ATOM 670 O O . ARG A 1 82 ? 5.558 8.739 1.954 1.00 81.44 82 ARG A O 1
ATOM 677 N N . LEU A 1 83 ? 3.531 7.972 2.547 1.00 74.12 83 LEU A N 1
ATOM 678 C CA . LEU A 1 83 ? 2.813 8.791 1.576 1.00 74.12 83 LEU A CA 1
ATOM 679 C C . LEU A 1 83 ? 2.532 10.155 2.193 1.00 74.12 83 LEU A C 1
ATOM 681 O O . LEU A 1 83 ? 1.767 10.266 3.149 1.00 74.12 83 LEU A O 1
ATOM 685 N N . GLU A 1 84 ? 3.138 11.186 1.621 1.00 68.75 84 GLU A N 1
ATOM 686 C CA . GLU A 1 84 ? 2.869 12.580 1.990 1.00 68.75 84 GLU A CA 1
ATOM 687 C C . GLU A 1 84 ? 1.821 13.208 1.062 1.00 68.75 84 GLU A C 1
ATOM 689 O O . GLU A 1 84 ? 1.050 14.067 1.474 1.00 68.75 84 GLU A O 1
ATOM 694 N N . THR A 1 85 ? 1.742 12.724 -0.178 1.00 62.50 85 THR A N 1
ATOM 695 C CA . THR A 1 85 ? 0.809 13.163 -1.220 1.00 62.50 85 THR A CA 1
ATOM 696 C C . THR A 1 85 ? -0.002 11.972 -1.739 1.00 62.50 85 THR A C 1
ATOM 698 O O . THR A 1 85 ? 0.445 10.826 -1.689 1.00 62.50 85 THR A O 1
ATOM 701 N N . GLY A 1 86 ? -1.242 12.207 -2.184 1.00 61.97 86 GLY A N 1
ATOM 702 C CA . GLY A 1 86 ? -2.142 11.142 -2.665 1.00 61.97 86 GLY A CA 1
ATOM 703 C C . GLY A 1 86 ? -2.761 10.259 -1.567 1.00 61.97 86 GLY A C 1
ATOM 704 O O . GLY A 1 86 ? -3.630 9.436 -1.856 1.00 61.97 86 GLY A O 1
ATOM 705 N N . ALA A 1 87 ? -2.384 10.466 -0.300 1.00 65.38 87 ALA A N 1
ATOM 706 C CA . ALA A 1 87 ? -2.965 9.796 0.865 1.00 65.38 87 ALA A CA 1
ATOM 707 C C . ALA A 1 87 ? -4.486 10.018 0.979 1.00 65.38 87 ALA A C 1
ATOM 709 O O . ALA A 1 87 ? -5.223 9.088 1.302 1.00 65.38 87 ALA A O 1
ATOM 710 N N . GLU A 1 88 ? -4.975 11.219 0.655 1.00 67.06 88 GLU A N 1
ATOM 711 C CA . GLU A 1 88 ? -6.411 11.534 0.643 1.00 67.06 88 GLU A CA 1
ATOM 712 C C . GLU A 1 88 ? -7.173 10.814 -0.476 1.00 67.06 88 GLU A C 1
ATOM 714 O O . GLU A 1 88 ? -8.293 10.345 -0.261 1.00 67.06 88 GLU A O 1
ATOM 719 N N . ALA A 1 89 ? -6.564 10.661 -1.657 1.00 65.88 89 ALA A N 1
ATOM 720 C CA . ALA A 1 89 ? -7.162 9.921 -2.768 1.00 65.88 89 ALA A CA 1
ATOM 721 C C . ALA A 1 89 ? -7.314 8.433 -2.416 1.00 65.88 89 ALA A C 1
ATOM 723 O O . ALA A 1 89 ? -8.369 7.837 -2.642 1.00 65.88 89 ALA A O 1
ATOM 724 N N . ILE A 1 90 ? -6.297 7.854 -1.773 1.00 67.56 90 ILE A N 1
ATOM 725 C CA . ILE A 1 90 ? -6.351 6.485 -1.247 1.00 67.56 90 ILE A CA 1
ATOM 726 C C . ILE A 1 90 ? -7.364 6.371 -0.116 1.00 67.56 90 ILE A C 1
ATOM 728 O O . ILE A 1 90 ? -8.135 5.419 -0.106 1.00 67.56 90 ILE A O 1
ATOM 732 N N . ALA A 1 91 ? -7.404 7.324 0.817 1.00 67.31 91 ALA A N 1
ATOM 733 C CA . ALA A 1 91 ? -8.379 7.320 1.902 1.00 67.31 91 ALA A CA 1
ATOM 734 C C . ALA A 1 91 ? -9.818 7.387 1.367 1.00 67.31 91 ALA A C 1
ATOM 736 O O . ALA A 1 91 ? -10.684 6.658 1.844 1.00 67.31 91 ALA A O 1
ATOM 737 N N . THR A 1 92 ? -10.056 8.198 0.335 1.00 71.19 92 THR A N 1
ATOM 738 C CA . THR A 1 92 ? -11.349 8.297 -0.355 1.00 71.19 92 THR A CA 1
ATOM 739 C C . THR A 1 92 ? -11.707 6.992 -1.061 1.00 71.19 92 THR A C 1
ATOM 741 O O . THR A 1 92 ? -12.841 6.527 -0.959 1.00 71.19 92 THR A O 1
ATOM 744 N N . PHE A 1 93 ? -10.752 6.373 -1.759 1.00 67.25 93 PHE A N 1
ATOM 745 C CA . PHE A 1 93 ? -10.936 5.060 -2.376 1.00 67.25 93 PHE A CA 1
ATOM 746 C C . PHE A 1 93 ? -11.243 3.978 -1.328 1.00 67.25 93 PHE A C 1
ATOM 748 O O . PHE A 1 93 ? -12.234 3.264 -1.450 1.00 67.25 93 PHE A O 1
ATOM 755 N N . ALA A 1 94 ? -10.452 3.915 -0.258 1.00 67.75 94 ALA A N 1
ATOM 756 C CA . ALA A 1 94 ? -10.636 2.998 0.858 1.00 67.75 94 ALA A CA 1
ATOM 757 C C . ALA A 1 94 ? -12.017 3.165 1.506 1.00 67.75 94 ALA A C 1
ATOM 759 O O . ALA A 1 94 ? -12.720 2.183 1.716 1.00 67.75 94 ALA A O 1
ATOM 760 N N . ALA A 1 95 ? -12.453 4.403 1.750 1.00 70.44 95 ALA A N 1
ATOM 761 C CA . ALA A 1 95 ? -13.771 4.692 2.312 1.00 70.44 95 ALA A CA 1
ATOM 762 C C . ALA A 1 95 ? -14.936 4.247 1.408 1.00 70.44 95 ALA A C 1
ATOM 764 O O . ALA A 1 95 ? -16.028 3.991 1.911 1.00 70.44 95 ALA A O 1
ATOM 765 N N . ARG A 1 96 ? -14.726 4.138 0.088 1.00 71.12 96 ARG A N 1
ATOM 766 C CA . ARG A 1 96 ? -15.735 3.622 -0.855 1.00 71.12 96 ARG A CA 1
ATOM 767 C C . ARG A 1 96 ? -15.850 2.099 -0.848 1.00 71.12 96 ARG A C 1
ATOM 769 O O . ARG A 1 96 ? -16.900 1.600 -1.223 1.00 71.12 96 ARG A O 1
ATOM 776 N N . LEU A 1 97 ? -14.803 1.382 -0.440 1.00 66.50 97 LEU A N 1
ATOM 777 C CA . LEU A 1 97 ? -14.786 -0.085 -0.394 1.00 66.50 97 LEU A CA 1
ATOM 778 C C . LEU A 1 97 ? -15.321 -0.673 0.919 1.00 66.50 97 LEU A C 1
ATOM 780 O O . LEU A 1 97 ? -15.590 -1.865 0.973 1.00 66.50 97 LEU A O 1
ATOM 784 N N . ILE A 1 98 ? -15.460 0.148 1.964 1.00 58.81 98 ILE A N 1
ATOM 785 C CA . ILE A 1 98 ? -15.951 -0.257 3.296 1.00 58.81 98 ILE A CA 1
ATOM 786 C C . ILE A 1 98 ? -17.478 -0.005 3.422 1.00 58.81 98 ILE A C 1
ATOM 788 O O . ILE A 1 98 ? -18.026 -0.044 4.519 1.00 58.81 98 ILE A O 1
ATOM 792 N N . ARG A 1 99 ? -18.177 0.303 2.318 1.00 50.28 99 ARG A N 1
ATOM 793 C CA . ARG A 1 99 ? -19.637 0.514 2.293 1.00 50.28 99 ARG A CA 1
ATOM 794 C C . ARG A 1 99 ? -20.397 -0.722 1.848 1.00 50.28 99 ARG A C 1
ATOM 796 O O . ARG A 1 99 ? -19.924 -1.382 0.900 1.00 50.28 99 ARG A O 1
#

Foldseek 3Di:
DDDDDDDPPDDDDDDDQDDPFPPDDAQAWEWEQAPVRDIFTAGHHPNDTDTDDDDHQWYWYDDPNFIFIWGDDPPDTHTRDTGPGCRVVSVVVSVVVVD

Radius of gyration: 15.47 Å; Cα contacts (8 Å, |Δi|>4): 153; chains: 1; bounding box: 59×31×32 Å